Protein AF-A0A6P0R7F3-F1 (afdb_monomer_lite)

Secondary structure (DSSP, 8-state):
---------------TTGGGB-TTT--B----TT--EEE-TTT--EEEHHHHHHTT-

pLDDT: mean 91.85, std 11.5, range [50.94, 98.31]

Sequence (57 aa):
MLPGSWARELSRVNPKGTSQYCWECLNKVSKSLSERWHSCNNCGQQLDRDYNSALLI

Foldseek 3Di:
DDPDPPDDDDDDDDLPPQLQAALPPRDGNDDDPPPQWDADPVPGDTDGSVVRSVSND

Structure (mmCIF, N/CA/C/O backbone):
data_AF-A0A6P0R7F3-F1
#
_entry.id   AF-A0A6P0R7F3-F1
#
loop_
_atom_site.group_PDB
_atom_site.id
_atom_site.type_symbol
_atom_site.label_atom_id
_atom_site.label_alt_id
_atom_site.label_comp_id
_atom_site.label_asym_id
_atom_site.label_entity_id
_atom_site.label_seq_id
_atom_site.pdbx_PDB_ins_code
_atom_site.Cartn_x
_atom_site.Cartn_y
_atom_site.Cartn_z
_atom_site.occupancy
_atom_site.B_iso_or_equiv
_atom_site.auth_seq_id
_atom_site.auth_comp_id
_atom_site.auth_asym_id
_atom_site.auth_atom_id
_atom_site.pdbx_PDB_model_num
ATOM 1 N N . MET A 1 1 ? 20.771 -14.611 -36.225 1.00 50.94 1 MET A N 1
ATOM 2 C CA . MET A 1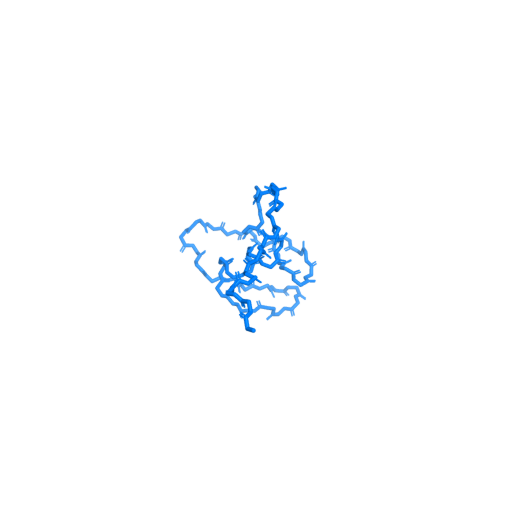 1 ? 20.015 -14.922 -34.992 1.00 50.94 1 MET A CA 1
ATOM 3 C C . MET A 1 1 ? 20.947 -14.707 -33.812 1.00 50.94 1 MET A C 1
ATOM 5 O O . MET A 1 1 ? 21.884 -15.478 -33.679 1.00 50.94 1 MET A O 1
ATOM 9 N N . LEU A 1 2 ? 20.764 -13.640 -33.026 1.00 58.34 2 LEU A N 1
ATOM 10 C CA . LEU A 1 2 ? 21.540 -13.424 -31.798 1.00 58.34 2 LEU A CA 1
ATOM 11 C C . LEU A 1 2 ? 20.716 -13.888 -30.585 1.00 58.34 2 LEU A C 1
ATOM 13 O O . LEU A 1 2 ? 19.511 -13.633 -30.552 1.00 58.34 2 LEU A O 1
ATOM 17 N N . PRO A 1 3 ? 21.330 -14.587 -29.618 1.00 55.66 3 PRO A N 1
ATOM 18 C CA . PRO A 1 3 ? 20.632 -15.135 -28.467 1.00 55.66 3 PRO A CA 1
ATOM 19 C C . PRO A 1 3 ? 20.283 -14.021 -27.464 1.00 55.66 3 PRO A C 1
ATOM 21 O O . PRO A 1 3 ? 21.148 -13.269 -27.034 1.00 55.66 3 PRO A O 1
ATOM 24 N N . GLY A 1 4 ? 19.000 -13.940 -27.099 1.00 63.72 4 GLY A N 1
ATOM 25 C CA . GLY A 1 4 ? 18.484 -13.405 -25.832 1.00 63.72 4 GLY A CA 1
ATOM 26 C C . GLY A 1 4 ? 19.005 -12.053 -25.332 1.00 63.72 4 GLY A C 1
ATOM 27 O O . GLY A 1 4 ? 19.720 -12.007 -24.335 1.00 63.72 4 GLY A O 1
ATOM 28 N N . SER A 1 5 ? 18.545 -10.940 -25.905 1.00 64.00 5 SER A N 1
ATOM 29 C CA . SER A 1 5 ? 18.697 -9.612 -25.293 1.00 64.00 5 SER A CA 1
ATOM 30 C C . SER A 1 5 ? 17.552 -9.321 -24.310 1.00 64.00 5 SER A C 1
ATOM 32 O O . SER A 1 5 ? 16.688 -8.489 -24.573 1.00 64.00 5 SER A O 1
ATOM 34 N N . TRP A 1 6 ? 17.525 -10.013 -23.169 1.00 72.50 6 TRP A N 1
ATOM 35 C CA . TRP A 1 6 ? 16.592 -9.728 -22.063 1.00 72.50 6 TRP A CA 1
ATOM 36 C C . TRP A 1 6 ? 17.196 -8.743 -21.053 1.00 72.50 6 TRP A C 1
ATOM 38 O O . TRP A 1 6 ? 16.991 -8.886 -19.847 1.00 72.50 6 TRP A O 1
ATOM 48 N N . ALA A 1 7 ? 18.004 -7.788 -21.518 1.00 78.88 7 ALA A N 1
ATOM 49 C CA . ALA A 1 7 ? 18.611 -6.799 -20.638 1.00 78.88 7 ALA A CA 1
ATOM 50 C C . ALA A 1 7 ? 17.496 -5.963 -19.988 1.00 78.88 7 ALA A C 1
ATOM 52 O O . ALA A 1 7 ? 16.787 -5.228 -20.672 1.00 78.88 7 ALA A O 1
ATOM 53 N N . ARG A 1 8 ? 17.311 -6.122 -18.673 1.00 8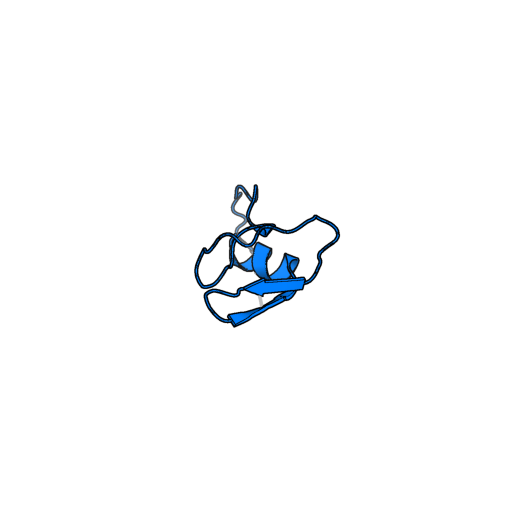1.81 8 ARG A N 1
ATOM 54 C CA . ARG A 1 8 ? 16.428 -5.282 -17.859 1.00 81.81 8 ARG A CA 1
ATOM 55 C C . ARG A 1 8 ? 17.285 -4.322 -17.057 1.00 81.81 8 ARG A C 1
ATOM 57 O O . ARG A 1 8 ? 18.216 -4.745 -16.376 1.00 81.81 8 ARG A O 1
ATOM 64 N N . GLU A 1 9 ? 16.955 -3.044 -17.146 1.00 86.94 9 GLU A N 1
ATOM 65 C CA . GLU A 1 9 ? 17.533 -2.017 -16.291 1.00 86.94 9 GLU A CA 1
ATOM 66 C C . GLU A 1 9 ? 16.870 -2.081 -14.909 1.00 86.94 9 GLU A C 1
ATOM 68 O O . GLU A 1 9 ? 15.648 -2.191 -14.800 1.00 86.94 9 GLU A O 1
ATOM 73 N N . LEU A 1 10 ? 17.684 -2.074 -13.852 1.00 89.75 10 LEU A N 1
ATOM 74 C CA . LEU A 1 10 ? 17.226 -2.135 -12.466 1.00 89.75 10 LEU A CA 1
ATOM 75 C C . LEU A 1 10 ? 17.487 -0.792 -11.789 1.00 89.75 10 LEU A C 1
ATOM 77 O O . LEU A 1 10 ? 18.640 -0.406 -11.596 1.00 89.75 10 LEU A O 1
ATOM 81 N N . SER A 1 11 ? 16.421 -0.118 -11.366 1.00 91.69 11 SER A N 1
ATOM 82 C CA . SER A 1 11 ? 16.489 1.077 -10.528 1.00 91.69 11 SER A CA 1
ATOM 83 C C . SER A 1 11 ? 16.139 0.732 -9.076 1.00 91.69 11 SER A C 1
ATOM 85 O O . SER A 1 11 ? 15.283 -0.107 -8.793 1.00 91.69 11 SER A O 1
ATOM 87 N N . ARG A 1 12 ? 16.838 1.356 -8.118 1.00 93.25 12 ARG A N 1
ATOM 88 C CA . ARG A 1 12 ? 16.499 1.244 -6.691 1.00 93.25 12 ARG A CA 1
ATOM 89 C C . ARG A 1 12 ? 15.504 2.336 -6.328 1.00 93.25 12 ARG A C 1
ATOM 91 O O . ARG A 1 12 ? 15.730 3.502 -6.634 1.00 93.25 12 ARG A O 1
ATOM 98 N N . VAL A 1 13 ? 14.461 1.954 -5.606 1.00 92.69 13 VAL A N 1
ATOM 99 C CA . VAL A 1 13 ? 13.389 2.840 -5.138 1.00 92.69 13 VAL A CA 1
ATOM 100 C C . VAL A 1 13 ? 13.191 2.668 -3.633 1.00 92.69 13 VAL A C 1
ATOM 102 O O . VAL A 1 13 ? 13.601 1.657 -3.059 1.00 92.69 13 VAL A O 1
ATOM 105 N N . ASN A 1 14 ? 12.594 3.660 -2.971 1.00 93.38 14 ASN A N 1
ATOM 106 C CA . ASN A 1 14 ? 12.240 3.578 -1.554 1.00 93.38 14 ASN A CA 1
ATOM 107 C C . ASN A 1 14 ? 10.751 3.207 -1.410 1.00 93.38 14 ASN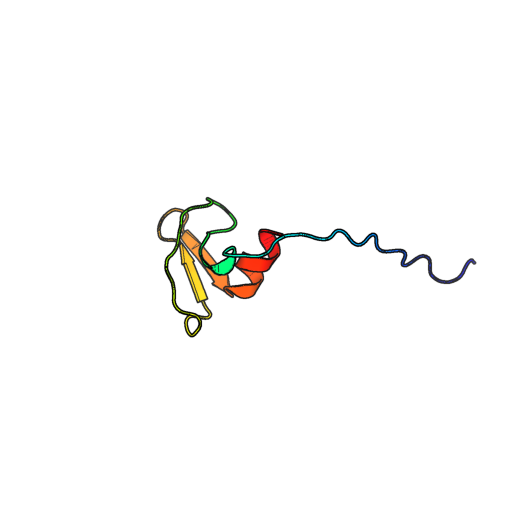 A C 1
ATOM 109 O O . ASN A 1 14 ? 9.904 4.082 -1.575 1.00 93.38 14 ASN A O 1
ATOM 113 N N . PRO A 1 15 ? 10.404 1.956 -1.055 1.00 91.94 15 PRO A N 1
ATOM 114 C CA . PRO A 1 15 ? 9.012 1.506 -0.997 1.00 91.94 15 PRO A CA 1
ATOM 115 C C . PRO A 1 15 ? 8.304 1.855 0.322 1.00 91.94 15 PRO A C 1
ATOM 117 O O . PRO A 1 15 ? 7.170 1.430 0.558 1.00 91.94 15 PRO A O 1
ATOM 120 N N . LYS A 1 16 ? 8.964 2.562 1.250 1.00 94.44 16 LYS A N 1
ATOM 121 C CA . LYS A 1 16 ? 8.437 2.760 2.603 1.00 94.44 16 LYS A CA 1
ATOM 122 C C . LYS A 1 16 ? 7.095 3.499 2.572 1.00 94.44 16 LYS A C 1
ATOM 124 O O . LYS A 1 16 ? 7.022 4.673 2.232 1.00 94.44 16 LYS A O 1
ATOM 129 N N . GLY A 1 17 ? 6.049 2.816 3.034 1.00 92.50 17 GLY A N 1
ATOM 130 C CA . GLY A 1 17 ? 4.723 3.397 3.250 1.00 92.50 17 GLY A CA 1
ATOM 131 C C . GLY A 1 17 ? 3.768 3.326 2.058 1.00 92.50 17 GLY A C 1
ATOM 132 O O . GLY A 1 17 ? 2.613 3.706 2.226 1.00 92.50 17 GLY A O 1
ATOM 133 N N . THR A 1 18 ? 4.180 2.790 0.903 1.00 96.06 18 THR A N 1
ATOM 134 C CA . THR A 1 18 ? 3.337 2.729 -0.313 1.00 96.06 18 THR A CA 1
ATOM 135 C C . THR A 1 18 ? 2.043 1.936 -0.099 1.00 96.06 18 THR A C 1
ATOM 137 O O . THR A 1 18 ? 1.008 2.260 -0.667 1.00 96.06 18 THR A O 1
ATOM 140 N N . SER A 1 19 ? 2.039 0.945 0.798 1.00 96.12 19 SER A N 1
ATOM 141 C CA . SER A 1 19 ? 0.847 0.155 1.156 1.00 96.12 19 SER A CA 1
ATOM 142 C C . SER A 1 19 ? -0.290 0.944 1.806 1.00 96.12 19 SER A C 1
ATOM 144 O O . SER A 1 19 ? -1.418 0.448 1.862 1.00 96.12 19 SER A O 1
ATOM 146 N N . GLN A 1 20 ? -0.020 2.167 2.263 1.00 97.25 20 GLN A N 1
ATOM 147 C CA . GLN A 1 20 ? -0.990 3.050 2.907 1.00 97.25 20 GLN A CA 1
ATOM 148 C C . GLN A 1 20 ? -1.562 4.101 1.953 1.00 97.25 20 GLN A C 1
ATOM 150 O O . GLN A 1 20 ? -2.417 4.870 2.374 1.00 97.25 20 GLN A O 1
ATOM 155 N N . TYR A 1 21 ? -1.118 4.160 0.697 1.00 97.75 21 TYR A N 1
ATOM 156 C CA . TYR A 1 21 ? -1.584 5.147 -0.278 1.00 97.75 21 TYR A CA 1
ATOM 157 C C . TYR A 1 21 ? -2.275 4.462 -1.449 1.00 97.75 21 TYR A C 1
ATOM 159 O O . TYR A 1 21 ? -1.894 3.364 -1.852 1.00 97.75 21 TYR A O 1
ATOM 167 N N . CYS A 1 22 ? -3.325 5.093 -1.965 1.00 98.19 22 CYS A N 1
ATOM 168 C CA . CYS A 1 22 ? -3.968 4.661 -3.198 1.00 98.19 22 CYS A CA 1
ATOM 169 C C . CYS A 1 22 ? -3.083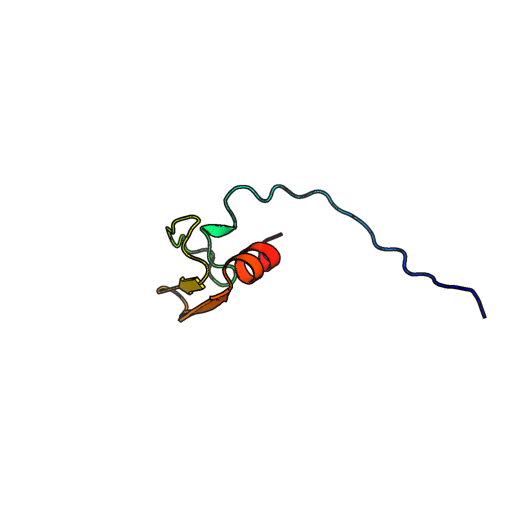 5.009 -4.396 1.00 98.19 22 CYS A C 1
ATOM 171 O O . CYS A 1 22 ? -2.651 6.154 -4.505 1.00 98.19 22 CYS A O 1
ATOM 173 N N . TRP A 1 23 ? -2.847 4.052 -5.291 1.00 98.31 23 TRP A N 1
ATOM 174 C CA . TRP A 1 23 ? -2.032 4.273 -6.487 1.00 98.31 23 TRP A CA 1
ATOM 175 C C . TRP A 1 23 ? -2.632 5.327 -7.433 1.00 98.31 23 TRP A C 1
ATOM 177 O O . TRP A 1 23 ? -1.898 6.116 -8.013 1.00 98.31 23 TRP A O 1
ATOM 187 N N . GLU A 1 24 ? -3.963 5.371 -7.530 1.00 98.19 24 GLU A N 1
ATOM 188 C CA . GLU A 1 24 ? -4.692 6.239 -8.464 1.00 98.19 24 GLU A CA 1
ATOM 189 C C . GLU A 1 24 ? -4.770 7.688 -7.969 1.00 98.19 24 GLU A C 1
ATOM 191 O O . GLU A 1 24 ? -4.463 8.629 -8.690 1.00 98.19 24 GLU A O 1
ATOM 196 N N . CYS A 1 25 ? -5.198 7.885 -6.717 1.00 98.00 25 CYS A N 1
ATOM 197 C CA . CYS A 1 25 ? -5.532 9.221 -6.205 1.00 98.00 25 CYS A CA 1
ATOM 198 C C . CYS A 1 25 ? -4.621 9.715 -5.079 1.00 98.00 25 CYS A C 1
ATOM 200 O O . CYS A 1 25 ? -4.871 10.783 -4.524 1.00 98.00 25 CYS A O 1
ATOM 202 N N . LEU A 1 26 ? -3.619 8.923 -4.679 1.00 97.38 26 LEU A N 1
ATOM 203 C CA . LEU A 1 26 ? -2.669 9.223 -3.599 1.00 97.38 26 LEU A CA 1
ATOM 204 C C . LEU A 1 26 ? -3.303 9.509 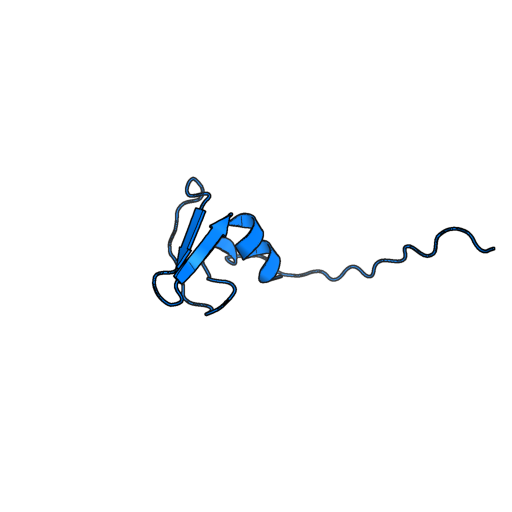-2.228 1.00 97.38 26 LEU A C 1
ATOM 206 O O . LEU A 1 26 ? -2.608 9.895 -1.289 1.00 97.38 26 LEU A O 1
ATOM 210 N N . ASN A 1 27 ? -4.608 9.271 -2.060 1.00 97.94 27 ASN A N 1
ATOM 211 C CA . ASN A 1 27 ? -5.243 9.386 -0.757 1.00 97.94 27 ASN A CA 1
ATOM 212 C C . ASN A 1 27 ? -4.688 8.320 0.195 1.00 97.94 27 ASN A C 1
ATOM 214 O O . ASN A 1 27 ? -4.533 7.150 -0.177 1.00 97.94 27 ASN A O 1
ATOM 218 N N . LYS A 1 28 ? -4.439 8.717 1.445 1.00 97.56 28 LYS A N 1
ATOM 219 C CA . LYS A 1 28 ? -4.019 7.786 2.488 1.00 97.56 28 LYS A CA 1
ATOM 220 C C . LYS A 1 28 ? -5.201 6.911 2.903 1.00 97.56 28 LYS A C 1
ATOM 222 O O . LYS A 1 28 ? -6.230 7.400 3.358 1.00 97.56 28 LYS A O 1
ATOM 227 N N . VAL A 1 29 ? -5.025 5.605 2.777 1.00 97.62 29 VAL A N 1
ATOM 228 C CA . VAL A 1 29 ? -5.958 4.570 3.216 1.00 97.62 29 VAL A CA 1
ATOM 229 C C . VAL A 1 29 ? -5.266 3.776 4.317 1.00 97.62 29 VAL A C 1
ATOM 231 O O . VAL A 1 29 ? -4.510 2.845 4.040 1.00 97.62 29 VAL A O 1
ATOM 234 N N . SER A 1 30 ? -5.481 4.204 5.563 1.00 96.25 30 SER A N 1
ATOM 235 C CA . SER A 1 30 ? -4.915 3.560 6.750 1.00 96.25 30 SER A CA 1
ATOM 236 C C . SER A 1 30 ? -5.418 2.126 6.869 1.00 96.25 30 SER A C 1
ATOM 238 O O . SER A 1 30 ? -6.624 1.908 6.926 1.00 96.25 30 SER A O 1
ATOM 240 N N . LYS A 1 31 ? -4.495 1.168 6.933 1.00 93.19 31 LYS A N 1
ATOM 241 C CA . LYS A 1 31 ? -4.818 -0.260 7.016 1.00 93.19 31 LYS A CA 1
ATOM 242 C C . LYS A 1 31 ? -3.732 -1.052 7.738 1.00 93.19 31 LYS A C 1
ATOM 244 O O . LYS A 1 31 ? -2.556 -0.674 7.707 1.00 93.19 31 LYS A O 1
ATOM 249 N N . SER A 1 32 ? -4.111 -2.156 8.374 1.00 95.25 32 SER A N 1
ATOM 250 C CA . SER A 1 32 ? -3.163 -3.066 9.026 1.00 95.25 32 SER A CA 1
ATOM 251 C C . SER A 1 32 ? -2.407 -3.926 8.002 1.00 95.25 32 SER A C 1
ATOM 253 O O . SER A 1 32 ? -2.790 -4.044 6.838 1.00 95.25 32 SER A O 1
ATOM 255 N N . LEU A 1 33 ? -1.337 -4.596 8.445 1.00 92.00 33 LEU A N 1
ATOM 256 C CA . LEU A 1 33 ? -0.627 -5.572 7.608 1.00 92.00 33 LEU A CA 1
ATOM 257 C C . LEU A 1 33 ? -1.461 -6.827 7.305 1.00 92.00 33 LEU A C 1
ATOM 259 O O . LEU A 1 33 ? -1.197 -7.490 6.301 1.00 92.00 33 LEU A O 1
ATOM 263 N N . SER A 1 34 ? -2.458 -7.145 8.134 1.00 96.44 34 SER A N 1
ATOM 264 C CA . SER A 1 34 ? -3.387 -8.252 7.887 1.00 96.44 34 SER A CA 1
ATOM 265 C C . SER A 1 34 ? -4.442 -7.915 6.832 1.00 96.44 34 SER A C 1
ATOM 267 O O . SER A 1 34 ? -4.979 -8.824 6.205 1.00 96.44 34 SER A O 1
ATOM 269 N N . GLU A 1 35 ? -4.711 -6.632 6.581 1.00 96.50 35 GLU A N 1
ATOM 270 C CA . GLU A 1 35 ? -5.625 -6.211 5.527 1.00 96.50 35 GLU A CA 1
ATOM 271 C C . GLU A 1 35 ? -4.937 -6.321 4.161 1.00 96.50 35 GLU A C 1
ATOM 273 O O . GLU A 1 35 ? -4.021 -5.567 3.819 1.00 96.50 35 GLU A O 1
ATOM 278 N N . ARG A 1 36 ? -5.346 -7.336 3.399 1.00 97.50 36 ARG A N 1
ATOM 279 C CA . ARG A 1 36 ? -4.779 -7.698 2.091 1.00 97.50 36 ARG A CA 1
ATOM 280 C C . ARG A 1 36 ? -5.480 -7.016 0.916 1.00 97.50 36 ARG A C 1
ATOM 282 O O . ARG A 1 36 ? -4.920 -6.974 -0.173 1.00 97.50 36 ARG A O 1
ATOM 289 N N . TRP A 1 37 ? -6.668 -6.461 1.135 1.00 97.88 37 TRP A N 1
ATOM 290 C CA . TRP A 1 37 ? -7.447 -5.753 0.120 1.00 97.88 37 TRP A CA 1
ATOM 291 C C . TRP A 1 37 ? -7.258 -4.240 0.253 1.00 97.88 37 TRP A C 1
ATOM 293 O O . TRP A 1 37 ? -7.229 -3.704 1.356 1.00 97.88 37 TRP A O 1
ATOM 303 N N . HIS A 1 38 ? -7.122 -3.533 -0.862 1.00 97.94 38 HIS A N 1
ATOM 304 C CA . HIS A 1 38 ? -7.173 -2.080 -0.912 1.00 97.94 38 HIS A CA 1
ATOM 305 C C . HIS A 1 38 ? -8.547 -1.644 -1.405 1.00 97.94 38 HIS A C 1
ATOM 307 O O . HIS A 1 38 ? -8.895 -1.925 -2.543 1.00 97.94 38 HIS A O 1
ATOM 313 N N . SER A 1 39 ? -9.283 -0.915 -0.566 1.00 97.94 39 SER A N 1
ATOM 314 C CA . SER A 1 39 ? -10.516 -0.225 -0.947 1.00 97.94 39 SER A CA 1
ATOM 315 C C . SER A 1 39 ? -10.356 1.271 -0.693 1.00 97.94 39 SER A C 1
ATOM 317 O O . SER A 1 39 ? -10.178 1.692 0.451 1.00 97.94 39 SER A O 1
ATOM 319 N N . CYS A 1 40 ? -10.366 2.085 -1.748 1.00 98.12 40 CYS A N 1
ATOM 320 C CA . CYS A 1 40 ? -10.233 3.532 -1.631 1.00 98.12 40 CYS A CA 1
ATOM 321 C C . CYS A 1 40 ? -11.598 4.222 -1.678 1.00 98.12 40 CYS A C 1
ATOM 323 O O . CYS A 1 40 ? -12.212 4.317 -2.735 1.00 98.12 40 CYS A O 1
ATOM 325 N N . ASN A 1 41 ? -12.022 4.819 -0.565 1.00 97.06 41 ASN A N 1
ATOM 326 C CA . ASN A 1 41 ? -13.290 5.560 -0.504 1.00 97.06 41 ASN A CA 1
ATOM 327 C C . ASN A 1 41 ? -13.260 6.909 -1.247 1.00 97.06 41 ASN A C 1
ATOM 329 O O . ASN A 1 41 ? -14.304 7.526 -1.414 1.00 97.06 41 ASN A O 1
ATOM 333 N N . ASN A 1 42 ? -12.079 7.379 -1.669 1.00 97.94 42 ASN A N 1
ATOM 334 C CA . ASN A 1 42 ? -11.935 8.650 -2.385 1.00 97.94 42 ASN A CA 1
ATOM 335 C C . ASN A 1 42 ? -12.153 8.498 -3.899 1.00 97.94 42 ASN A C 1
ATOM 337 O O . ASN A 1 42 ? -12.849 9.300 -4.505 1.00 97.94 42 ASN A O 1
ATOM 341 N N . CYS A 1 43 ? -11.565 7.465 -4.511 1.00 97.81 43 CYS A N 1
ATOM 342 C CA . CYS A 1 43 ? -11.636 7.247 -5.964 1.00 97.81 43 CYS A CA 1
ATOM 343 C C . CYS A 1 43 ? -12.329 5.938 -6.372 1.00 97.81 43 CYS A C 1
ATOM 345 O O . CYS A 1 43 ? -12.511 5.687 -7.557 1.00 97.81 43 CYS A O 1
ATOM 347 N N . GLY A 1 44 ? -12.700 5.087 -5.412 1.00 98.00 44 GLY A N 1
ATOM 348 C CA . GLY A 1 44 ? -13.411 3.831 -5.661 1.00 98.00 44 GLY A CA 1
ATOM 349 C C . GLY A 1 44 ? -12.533 2.641 -6.059 1.00 98.00 44 GLY A C 1
ATOM 350 O O . GLY A 1 44 ? -13.076 1.565 -6.301 1.00 98.00 44 GLY A O 1
ATOM 351 N N . GLN A 1 45 ? -11.204 2.791 -6.111 1.00 98.06 45 GLN A N 1
ATOM 352 C CA . GLN A 1 45 ? -10.294 1.692 -6.456 1.00 98.06 45 GLN A CA 1
ATOM 353 C C . GLN A 1 45 ? -10.404 0.513 -5.486 1.00 98.06 45 GLN A C 1
ATOM 355 O O . GLN A 1 45 ? -10.418 0.699 -4.265 1.00 98.06 45 GLN A O 1
ATOM 360 N N . GLN A 1 46 ? -10.438 -0.694 -6.053 1.00 98.12 46 GLN A N 1
ATOM 361 C CA . GLN A 1 46 ? -10.588 -1.955 -5.332 1.00 98.12 46 GLN A CA 1
ATOM 362 C C . GLN A 1 46 ? -9.693 -3.038 -5.946 1.00 98.12 46 GLN A C 1
ATOM 364 O O . GLN A 1 46 ? -9.937 -3.484 -7.065 1.00 98.12 46 GLN A O 1
ATOM 369 N N . LEU A 1 47 ? -8.632 -3.432 -5.237 1.00 98.31 47 LEU A N 1
ATOM 370 C CA . LEU A 1 47 ? -7.645 -4.413 -5.707 1.00 98.31 47 LEU A CA 1
ATOM 371 C C . LEU A 1 47 ? -6.824 -5.001 -4.54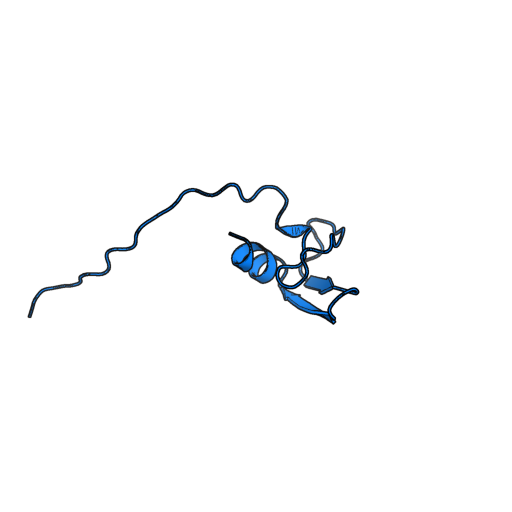9 1.00 98.31 47 LEU A C 1
ATOM 373 O O . LEU A 1 47 ? -6.895 -4.513 -3.423 1.00 98.31 47 LEU A O 1
ATOM 377 N N . ASP A 1 48 ? -5.996 -6.016 -4.813 1.00 98.25 48 ASP A N 1
ATOM 378 C CA . ASP A 1 48 ? -5.016 -6.496 -3.829 1.00 98.25 48 ASP A CA 1
ATOM 379 C C . ASP A 1 48 ? -4.041 -5.369 -3.433 1.00 98.25 48 ASP A C 1
ATOM 381 O O . ASP A 1 48 ? -3.582 -4.571 -4.260 1.00 98.25 48 ASP A O 1
ATOM 385 N N . ARG A 1 49 ? -3.731 -5.292 -2.137 1.00 97.44 49 ARG A N 1
ATOM 386 C CA . ARG A 1 49 ? -2.879 -4.251 -1.559 1.00 97.44 49 ARG A CA 1
ATOM 387 C C . ARG A 1 49 ? -1.473 -4.256 -2.150 1.00 97.44 49 ARG A C 1
ATOM 389 O O . ARG A 1 49 ? -0.914 -3.177 -2.328 1.00 97.44 49 ARG A O 1
ATOM 396 N N . ASP A 1 50 ? -0.893 -5.420 -2.421 1.00 96.56 50 ASP A N 1
ATOM 397 C CA . ASP A 1 50 ? 0.476 -5.499 -2.927 1.00 96.56 50 ASP A CA 1
ATOM 398 C C . ASP A 1 50 ? 0.534 -5.088 -4.395 1.00 96.56 50 ASP A C 1
ATOM 400 O O . ASP A 1 50 ? 1.486 -4.419 -4.787 1.00 96.56 50 ASP A O 1
ATOM 404 N N . TYR A 1 51 ? -0.508 -5.388 -5.182 1.00 98.12 51 TYR A N 1
ATOM 405 C CA . TYR A 1 51 ? -0.622 -4.851 -6.539 1.00 98.12 51 TYR A CA 1
ATOM 406 C C . TYR A 1 51 ? -0.734 -3.317 -6.516 1.00 98.12 51 TYR A C 1
ATOM 408 O O . TYR A 1 51 ? 0.017 -2.641 -7.213 1.00 98.12 51 TYR A O 1
ATOM 416 N N . ASN A 1 52 ? -1.558 -2.752 -5.623 1.00 97.88 52 ASN A N 1
ATOM 417 C CA . ASN A 1 52 ? -1.611 -1.300 -5.402 1.00 97.88 52 ASN A CA 1
ATOM 418 C C . ASN A 1 52 ? -0.235 -0.724 -5.016 1.00 97.88 52 ASN A C 1
ATOM 420 O O . ASN A 1 52 ? 0.167 0.314 -5.527 1.00 97.88 52 ASN A O 1
ATOM 424 N N . SER A 1 53 ? 0.490 -1.383 -4.108 1.00 97.00 53 SER A N 1
ATOM 425 C CA . SER A 1 53 ? 1.826 -0.951 -3.687 1.00 97.00 53 SER A CA 1
ATOM 426 C C . SER A 1 53 ? 2.860 -1.016 -4.806 1.00 97.00 53 SER A C 1
ATOM 428 O O . SER A 1 53 ? 3.722 -0.145 -4.851 1.00 97.00 53 SER A O 1
ATOM 430 N N . ALA A 1 54 ? 2.787 -2.028 -5.672 1.00 96.88 54 ALA A N 1
ATOM 431 C CA . ALA A 1 54 ? 3.703 -2.209 -6.792 1.00 96.88 54 ALA A CA 1
ATOM 432 C C . ALA A 1 54 ? 3.518 -1.137 -7.872 1.00 96.88 54 ALA A C 1
ATOM 434 O O . ALA A 1 54 ? 4.491 -0.737 -8.488 1.00 96.88 54 ALA A O 1
ATOM 435 N N . LEU A 1 55 ? 2.296 -0.632 -8.070 1.00 97.19 55 LEU A N 1
ATOM 436 C CA . LEU A 1 55 ? 2.027 0.459 -9.015 1.00 97.19 55 LEU A CA 1
ATOM 437 C C . LEU A 1 55 ? 2.607 1.815 -8.573 1.00 97.19 55 LEU A C 1
ATOM 439 O O . LEU A 1 55 ? 2.679 2.738 -9.378 1.00 97.19 55 LEU A O 1
ATOM 443 N N . LEU A 1 56 ? 3.003 1.950 -7.304 1.00 96.12 56 LEU A N 1
ATOM 444 C CA . LEU A 1 56 ? 3.575 3.177 -6.743 1.00 96.12 56 LEU A CA 1
ATOM 445 C C . LEU A 1 56 ? 5.112 3.235 -6.807 1.00 96.12 56 LEU A C 1
ATOM 447 O O . LEU A 1 56 ? 5.678 4.222 -6.327 1.00 96.12 56 LEU A O 1
ATOM 451 N N . ILE A 1 57 ? 5.789 2.196 -7.315 1.00 92.75 57 ILE A N 1
ATOM 452 C CA . ILE A 1 57 ? 7.256 2.057 -7.265 1.00 92.75 57 ILE A CA 1
ATOM 453 C C . ILE A 1 57 ? 7.874 1.540 -8.561 1.00 92.75 57 ILE A C 1
ATOM 455 O O . ILE A 1 57 ? 7.184 0.832 -9.321 1.00 92.75 57 ILE A O 1
#

Radius of gyration: 15.48 Å; chains: 1; bounding box: 35×24×44 Å